Protein AF-A0A9P6GY59-F1 (afdb_monomer_lite)

Foldseek 3Di:
DDQDCVVVVLQVDCDDPDPVSNVVSVVVVVDPDDDDHDHPVVCVVVVVVVVVVVVVVVVVDDPVVVVVVVVVVVVVVVVVVVVVVVCVVVPVVVVVVPVPD

Radius of gyration: 19.51 Å; chains: 1; bounding box: 38×52×37 Å

pLDDT: mean 77.46, std 13.22, range [39.06, 91.56]

Secondary structure (DSSP, 8-state):
-BS-HHHHHHHH-S--S-HHHHHHHHHHHTS-----B--GGG-HHHHHHHHHHHHHHHHTS-HHHHHHHHHHHHHHHHHHHHHHHHHHHTTTTTGGGTTT-

Sequence (101 aa):
MTVHKALEEMRRNPFFNNNRINRWIEKIQEFDFTVEYVKVEMMCDVDALSRQFETEVIESITEEERMSKRERIYKQMEGKVKKYIRIRNSGSFRRAKEERY

Organism: NCBI:txid83296

Structure (mmCIF, N/CA/C/O backbone):
data_AF-A0A9P6GY59-F1
#
_entry.id   AF-A0A9P6GY59-F1
#
loop_
_atom_site.group_PDB
_atom_site.id
_atom_site.type_symbol
_atom_site.label_atom_id
_atom_site.label_alt_id
_atom_site.label_comp_id
_atom_site.label_asym_id
_atom_site.label_entity_id
_atom_site.label_seq_id
_atom_site.pdbx_PDB_ins_code
_atom_site.Cartn_x
_atom_site.Cartn_y
_atom_site.Cartn_z
_atom_site.occupancy
_atom_site.B_iso_or_equiv
_atom_site.auth_seq_id
_atom_site.auth_comp_id
_atom_site.auth_asym_id
_atom_site.auth_atom_id
_atom_site.pdbx_PDB_model_num
ATOM 1 N N . MET A 1 1 ? -6.952 -4.231 -12.651 1.00 82.31 1 MET A N 1
ATOM 2 C CA . MET A 1 1 ? -5.788 -5.129 -12.463 1.00 82.31 1 MET A CA 1
ATOM 3 C C . MET A 1 1 ? -4.869 -4.578 -11.376 1.00 82.31 1 MET A C 1
ATOM 5 O O . MET A 1 1 ? -4.723 -3.365 -11.299 1.00 82.31 1 MET A O 1
ATOM 9 N N . THR A 1 2 ? -4.287 -5.420 -10.517 1.00 85.94 2 THR A N 1
ATOM 10 C CA . THR A 1 2 ? -3.378 -5.016 -9.424 1.00 85.94 2 THR A CA 1
ATOM 11 C C . THR A 1 2 ? -2.402 -6.133 -9.042 1.00 85.94 2 THR A C 1
ATOM 13 O O . THR A 1 2 ? -2.763 -7.307 -9.065 1.00 85.94 2 THR A O 1
ATOM 16 N N . VAL A 1 3 ? -1.185 -5.779 -8.613 1.00 86.81 3 VAL A N 1
ATOM 17 C CA . VAL A 1 3 ? -0.231 -6.724 -7.992 1.00 86.81 3 VAL A CA 1
ATOM 18 C C . VAL A 1 3 ? -0.508 -6.976 -6.507 1.00 86.81 3 VAL A C 1
ATOM 20 O O . VAL A 1 3 ? 0.147 -7.807 -5.875 1.00 86.81 3 VAL A O 1
ATOM 23 N N . HIS A 1 4 ? -1.451 -6.252 -5.903 1.00 84.69 4 HIS A N 1
ATOM 24 C CA . HIS A 1 4 ? -1.676 -6.294 -4.463 1.00 84.69 4 HIS A CA 1
ATOM 25 C C . HIS A 1 4 ? -2.903 -7.131 -4.109 1.00 84.69 4 HIS A C 1
ATOM 27 O O . HIS A 1 4 ? -4.029 -6.646 -4.149 1.00 84.69 4 HIS A O 1
ATOM 33 N N . LYS A 1 5 ? -2.675 -8.362 -3.634 1.00 85.25 5 LYS A N 1
ATOM 34 C CA . LYS A 1 5 ? -3.742 -9.232 -3.094 1.00 85.25 5 LYS A CA 1
ATOM 35 C C . LYS A 1 5 ? -4.512 -8.606 -1.927 1.00 85.25 5 LYS A C 1
ATOM 37 O O . LYS A 1 5 ? -5.661 -8.949 -1.693 1.00 85.25 5 LYS A O 1
ATOM 42 N N . ALA A 1 6 ? -3.901 -7.658 -1.214 1.00 84.44 6 ALA A N 1
ATOM 43 C CA . ALA A 1 6 ? -4.559 -6.943 -0.124 1.00 84.44 6 ALA A CA 1
ATOM 44 C C . ALA A 1 6 ? -5.821 -6.188 -0.581 1.00 84.44 6 ALA A C 1
ATOM 46 O O . ALA A 1 6 ? -6.764 -6.093 0.192 1.00 84.44 6 ALA A O 1
ATOM 47 N N . LEU A 1 7 ? -5.871 -5.700 -1.828 1.00 85.44 7 LEU A N 1
ATOM 48 C CA . LEU A 1 7 ? -7.064 -5.040 -2.376 1.00 85.44 7 LEU A CA 1
ATOM 49 C C . LEU A 1 7 ? -8.244 -6.004 -2.532 1.00 85.44 7 LEU A C 1
ATOM 51 O O . LEU A 1 7 ? -9.387 -5.618 -2.310 1.00 85.44 7 LEU A O 1
ATOM 55 N N . GLU A 1 8 ? -7.962 -7.255 -2.889 1.00 84.94 8 GLU A N 1
ATOM 56 C CA . GLU A 1 8 ? -8.977 -8.305 -2.981 1.00 84.94 8 GLU A CA 1
ATOM 57 C C . GLU A 1 8 ? -9.572 -8.596 -1.596 1.00 84.94 8 GLU A C 1
ATOM 59 O O . GLU A 1 8 ? -10.789 -8.658 -1.432 1.00 84.94 8 GLU A O 1
ATOM 64 N N . GLU A 1 9 ? -8.713 -8.674 -0.577 1.00 84.81 9 GLU A N 1
ATOM 65 C CA . GLU A 1 9 ? -9.123 -8.905 0.809 1.00 84.81 9 GLU A CA 1
ATOM 66 C C . GLU A 1 9 ? -9.910 -7.722 1.392 1.00 84.81 9 GLU A C 1
ATOM 68 O O . GLU A 1 9 ? -10.939 -7.910 2.037 1.00 84.81 9 GLU A O 1
ATOM 73 N N . MET A 1 10 ? -9.474 -6.492 1.106 1.00 85.50 10 MET A N 1
ATOM 74 C CA . MET A 1 10 ? -10.169 -5.263 1.505 1.00 85.50 10 MET A CA 1
ATOM 75 C C . MET A 1 10 ? -11.554 -5.131 0.867 1.00 85.50 10 MET A C 1
ATOM 77 O O . MET A 1 10 ? -12.431 -4.506 1.452 1.00 85.50 10 MET A O 1
ATOM 81 N N . ARG A 1 11 ? -11.776 -5.719 -0.316 1.00 83.19 11 ARG A N 1
ATOM 82 C CA . ARG A 1 11 ? -13.105 -5.739 -0.939 1.00 83.19 11 ARG A CA 1
ATOM 83 C C . ARG A 1 11 ? -14.022 -6.793 -0.318 1.00 83.19 11 ARG A C 1
ATOM 85 O O . ARG A 1 11 ? -15.225 -6.569 -0.248 1.00 83.19 11 ARG A O 1
ATOM 92 N N . ARG A 1 12 ? -13.476 -7.926 0.138 1.00 84.12 12 ARG A N 1
ATOM 93 C CA . ARG A 1 12 ? -14.254 -8.985 0.807 1.00 84.12 12 ARG A CA 1
ATOM 94 C C . ARG A 1 12 ? -14.631 -8.631 2.239 1.00 84.12 12 ARG A C 1
ATOM 96 O O . ARG A 1 12 ? -15.718 -8.990 2.678 1.00 84.12 12 ARG A O 1
ATOM 103 N N . ASN A 1 13 ? -13.734 -7.972 2.968 1.00 84.81 13 ASN A N 1
ATOM 104 C CA . ASN A 1 13 ? -13.931 -7.684 4.379 1.00 84.81 13 ASN A CA 1
ATOM 105 C C . ASN A 1 13 ? -14.226 -6.190 4.603 1.00 84.81 13 ASN A C 1
ATOM 107 O O . ASN A 1 13 ? -13.346 -5.363 4.364 1.00 84.81 13 ASN A O 1
ATOM 111 N N . PRO A 1 14 ? -15.425 -5.827 5.093 1.00 76.38 14 PRO A N 1
ATOM 112 C CA . PRO A 1 14 ? -15.819 -4.432 5.257 1.00 76.38 14 PRO A CA 1
ATOM 113 C C . PRO A 1 14 ? -15.118 -3.717 6.422 1.00 76.38 14 PRO A C 1
ATOM 115 O O . PRO A 1 14 ? -15.222 -2.497 6.517 1.00 76.38 14 PRO A O 1
ATOM 118 N N . PHE A 1 15 ? -14.418 -4.428 7.317 1.00 84.56 15 PHE A N 1
ATOM 119 C CA . PHE A 1 15 ? -13.817 -3.799 8.493 1.00 84.56 15 PHE A CA 1
ATOM 120 C C . PHE A 1 15 ? -12.527 -4.477 8.967 1.00 84.56 15 PHE A C 1
ATOM 122 O O . PHE A 1 15 ? -12.455 -5.688 9.167 1.00 84.56 15 PHE A O 1
ATOM 129 N N . PHE A 1 16 ? -11.512 -3.659 9.239 1.00 86.06 16 PHE A N 1
ATOM 130 C CA . PHE A 1 16 ? -10.256 -4.045 9.875 1.00 86.06 16 PHE A CA 1
ATOM 131 C C . PHE A 1 16 ? -10.071 -3.254 11.173 1.00 86.06 16 PHE A C 1
ATOM 133 O O . PHE A 1 16 ? -10.547 -2.131 11.317 1.00 86.06 16 PHE A O 1
ATOM 140 N N . ASN A 1 17 ? -9.293 -3.781 12.121 1.00 89.81 17 ASN A N 1
ATOM 141 C CA . ASN A 1 17 ? -8.929 -3.052 13.344 1.00 89.81 17 ASN A CA 1
ATOM 142 C C . ASN A 1 17 ? -7.840 -1.982 13.083 1.00 89.81 17 ASN A C 1
ATOM 144 O O . ASN A 1 17 ? -6.804 -1.936 13.746 1.00 89.81 17 ASN A O 1
ATOM 148 N N . ASN A 1 18 ? -8.010 -1.185 12.027 1.00 89.00 18 ASN A N 1
ATOM 149 C CA . ASN A 1 18 ? -7.094 -0.128 11.620 1.00 89.00 18 ASN A CA 1
ATOM 150 C C . ASN A 1 18 ? -7.854 0.963 10.854 1.00 89.00 18 ASN A C 1
ATOM 152 O O . ASN A 1 18 ? -8.230 0.783 9.696 1.00 89.00 18 ASN A O 1
ATOM 156 N N . ASN A 1 19 ? -7.987 2.137 11.475 1.00 90.50 19 ASN A N 1
ATOM 157 C CA . ASN A 1 19 ? -8.729 3.273 10.918 1.00 90.50 19 ASN A CA 1
ATOM 158 C C . ASN A 1 19 ? -8.210 3.736 9.548 1.00 90.50 19 ASN A C 1
ATOM 160 O O . ASN A 1 19 ? -8.982 4.226 8.727 1.00 90.50 19 ASN A O 1
ATOM 164 N N . ARG A 1 20 ? -6.907 3.585 9.274 1.00 89.69 20 ARG A N 1
ATOM 165 C CA . ARG A 1 20 ? -6.336 3.944 7.969 1.00 89.69 20 ARG A CA 1
ATOM 166 C C . ARG A 1 20 ? -6.817 2.994 6.877 1.00 89.69 20 ARG A C 1
ATOM 168 O O . ARG A 1 20 ? -7.065 3.453 5.771 1.00 89.69 20 ARG A O 1
ATOM 175 N N . ILE A 1 21 ? -6.929 1.701 7.180 1.00 89.31 21 ILE A N 1
ATOM 176 C CA . ILE A 1 21 ? -7.399 0.685 6.230 1.00 89.31 21 ILE A CA 1
ATOM 177 C C . ILE A 1 21 ? -8.899 0.867 5.983 1.00 89.31 21 ILE A C 1
ATOM 179 O O . ILE A 1 21 ? -9.308 0.923 4.828 1.00 89.31 21 ILE A O 1
ATOM 183 N N . ASN A 1 22 ? -9.689 1.069 7.041 1.00 90.31 22 ASN A N 1
ATOM 184 C CA . ASN A 1 22 ? -11.141 1.264 6.934 1.00 90.31 22 ASN A CA 1
ATOM 185 C C . ASN A 1 22 ? -11.508 2.462 6.053 1.00 90.31 22 ASN A C 1
ATOM 187 O O . ASN A 1 22 ? -12.356 2.335 5.178 1.00 90.31 22 ASN A O 1
ATOM 191 N N . ARG A 1 23 ? -10.782 3.582 6.181 1.00 91.56 23 ARG A N 1
ATOM 192 C CA . ARG A 1 23 ? -10.976 4.757 5.315 1.00 91.56 23 ARG A CA 1
ATOM 193 C C . ARG A 1 23 ? -10.802 4.439 3.826 1.00 91.56 23 ARG A C 1
ATOM 195 O O . ARG A 1 23 ? -11.463 5.035 2.983 1.00 91.56 23 ARG A O 1
ATOM 202 N N . TRP A 1 24 ? -9.875 3.545 3.483 1.00 90.50 24 TRP A N 1
ATOM 203 C CA . TRP A 1 24 ? -9.687 3.132 2.093 1.00 90.50 24 TRP A CA 1
ATOM 204 C C . TRP A 1 24 ? -10.771 2.163 1.631 1.00 90.50 24 TRP A C 1
ATOM 206 O O . TRP A 1 24 ? -11.157 2.239 0.474 1.00 90.50 24 TRP A O 1
ATOM 216 N N . ILE A 1 25 ? -11.277 1.295 2.509 1.00 89.44 25 ILE A N 1
ATOM 217 C CA . ILE A 1 25 ? -12.383 0.379 2.191 1.00 89.44 25 ILE A CA 1
ATOM 218 C C . ILE A 1 25 ? -13.645 1.161 1.849 1.00 89.44 25 ILE A C 1
ATOM 220 O O . ILE A 1 25 ? -14.222 0.910 0.797 1.00 89.44 25 ILE A O 1
ATOM 224 N N . GLU A 1 26 ? -14.011 2.142 2.678 1.00 89.50 26 GLU A N 1
ATOM 225 C CA . GLU A 1 26 ? -15.152 3.031 2.425 1.00 89.50 26 GLU A CA 1
ATOM 226 C C . GLU A 1 26 ? -15.044 3.670 1.035 1.00 89.50 26 GLU A C 1
ATOM 228 O O . GLU A 1 26 ? -15.935 3.510 0.208 1.00 89.50 26 GLU A O 1
ATOM 233 N N . LYS A 1 27 ? -13.890 4.275 0.724 1.00 89.56 27 LYS A N 1
ATOM 234 C CA . LYS A 1 27 ? -13.649 4.875 -0.596 1.00 89.56 27 LYS A CA 1
ATOM 235 C C . LYS A 1 27 ? -13.683 3.873 -1.743 1.00 89.56 27 LYS A C 1
ATOM 237 O O . LYS A 1 27 ? -14.169 4.188 -2.816 1.00 89.56 27 LYS A O 1
ATOM 242 N N . ILE A 1 28 ? -13.117 2.684 -1.560 1.00 87.62 28 ILE A N 1
ATOM 243 C CA . ILE A 1 28 ? -13.071 1.648 -2.601 1.00 87.62 28 ILE A CA 1
ATOM 244 C C . ILE A 1 28 ? -14.479 1.130 -2.920 1.00 87.62 28 ILE A C 1
ATOM 246 O O . ILE A 1 28 ? -14.748 0.786 -4.069 1.00 87.62 28 ILE A O 1
ATOM 250 N N . GLN A 1 29 ? -15.368 1.079 -1.925 1.00 85.38 29 GLN A N 1
ATOM 251 C CA . GLN A 1 29 ? -16.755 0.644 -2.093 1.00 85.38 29 GLN A CA 1
ATOM 252 C C . GLN A 1 29 ? -17.619 1.657 -2.857 1.00 85.38 29 GLN A C 1
ATOM 254 O O . GLN A 1 29 ? -18.618 1.252 -3.443 1.00 85.38 29 GLN A O 1
ATOM 259 N N . GLU A 1 30 ? -17.229 2.936 -2.912 1.00 90.19 30 GLU A N 1
ATOM 260 C CA . GLU A 1 30 ? -17.918 3.961 -3.718 1.00 90.19 30 GLU A CA 1
ATOM 261 C C . GLU A 1 30 ? -17.848 3.676 -5.228 1.00 90.19 30 GLU A C 1
ATOM 263 O O . GLU A 1 30 ? -18.670 4.180 -5.993 1.00 90.19 30 GLU A O 1
ATOM 268 N N . PHE A 1 31 ? -16.878 2.869 -5.670 1.00 89.44 31 PHE A N 1
ATOM 269 C CA . PHE A 1 31 ? -16.655 2.573 -7.079 1.00 89.44 31 PHE A CA 1
ATOM 270 C C . PHE A 1 31 ? -17.075 1.144 -7.435 1.00 89.44 31 PHE A C 1
ATOM 272 O O . PHE A 1 31 ? -16.671 0.157 -6.802 1.00 89.44 31 PHE A O 1
ATOM 279 N N . ASP A 1 32 ? -17.814 1.020 -8.537 1.00 88.31 32 ASP A N 1
ATOM 280 C CA . ASP A 1 32 ? -18.151 -0.273 -9.121 1.00 88.31 32 ASP A CA 1
ATOM 281 C C . ASP A 1 32 ? -17.042 -0.742 -10.072 1.00 88.31 32 ASP A C 1
ATOM 283 O O . ASP A 1 32 ? -16.992 -0.384 -11.248 1.00 88.31 32 ASP A O 1
ATOM 287 N N . PHE A 1 33 ? -16.089 -1.504 -9.535 1.00 87.94 33 PHE A N 1
ATOM 288 C CA . PHE A 1 33 ? -15.011 -2.107 -10.310 1.00 87.94 33 PHE A CA 1
ATOM 289 C C . PHE A 1 33 ? -14.671 -3.507 -9.810 1.00 87.94 33 PHE A C 1
ATOM 291 O O . PHE A 1 33 ? -14.836 -3.844 -8.636 1.00 87.94 33 PHE A O 1
ATOM 298 N N . THR A 1 34 ? -14.116 -4.325 -10.696 1.00 87.50 34 THR A N 1
ATOM 299 C CA . THR A 1 34 ? -13.615 -5.657 -10.361 1.00 87.50 34 THR A CA 1
ATOM 300 C C . THR A 1 34 ? -12.117 -5.618 -10.072 1.00 87.50 34 THR A C 1
ATOM 302 O O . THR A 1 34 ? -11.320 -5.083 -10.849 1.00 87.50 34 THR A O 1
ATOM 305 N N . VAL A 1 35 ? -11.711 -6.212 -8.948 1.00 86.25 35 VAL A N 1
ATOM 306 C CA . VAL A 1 35 ? -10.294 -6.385 -8.607 1.00 86.25 35 VAL A CA 1
ATOM 307 C C . VAL A 1 35 ? -9.788 -7.655 -9.279 1.00 86.25 35 VAL A C 1
ATOM 309 O O . VAL A 1 35 ? -10.241 -8.749 -8.965 1.00 86.25 35 VAL A O 1
ATOM 312 N N . GLU A 1 36 ? -8.819 -7.506 -10.176 1.00 88.62 36 GLU A N 1
ATOM 313 C CA . GLU A 1 36 ? -8.130 -8.624 -10.819 1.00 88.62 36 GLU A CA 1
ATOM 314 C C . GLU A 1 36 ? -6.667 -8.638 -10.379 1.00 88.62 36 GLU A C 1
ATOM 316 O O . GLU A 1 36 ? -5.950 -7.651 -10.580 1.00 88.62 36 GLU A O 1
ATOM 321 N N . TYR A 1 37 ? -6.232 -9.737 -9.762 1.00 87.69 37 TYR A N 1
ATOM 322 C CA . TYR A 1 37 ? -4.838 -9.922 -9.374 1.00 87.69 37 TYR A CA 1
ATOM 323 C C . TYR A 1 37 ? -3.988 -10.322 -10.580 1.00 87.69 37 TYR A C 1
ATOM 325 O O . TYR A 1 37 ? -4.303 -11.279 -11.283 1.00 87.69 37 TYR A O 1
ATOM 333 N N . VAL A 1 38 ? -2.862 -9.637 -10.763 1.00 88.19 38 VAL A N 1
ATOM 334 C CA . VAL A 1 38 ? -1.911 -9.895 -11.845 1.00 88.19 38 VAL A CA 1
ATOM 335 C C . VAL A 1 38 ? -0.524 -10.108 -11.252 1.00 88.19 38 VAL A C 1
ATOM 337 O O . VAL A 1 38 ? -0.148 -9.484 -10.256 1.00 88.19 38 VAL A O 1
ATOM 340 N N . LYS A 1 39 ? 0.254 -11.017 -11.847 1.00 84.25 39 LYS A N 1
ATOM 341 C CA . LYS A 1 39 ? 1.651 -11.219 -11.451 1.00 84.25 39 LYS A CA 1
ATOM 342 C C . LYS A 1 39 ? 2.462 -9.949 -11.703 1.00 84.25 39 LYS A C 1
ATOM 344 O O . LYS A 1 39 ? 2.278 -9.278 -12.713 1.00 84.25 39 LYS A O 1
ATOM 349 N N . VAL A 1 40 ? 3.412 -9.683 -10.809 1.00 82.25 40 VAL A N 1
ATOM 350 C CA . VAL A 1 40 ? 4.279 -8.492 -10.855 1.00 82.25 40 VAL A CA 1
ATOM 351 C C . VAL A 1 40 ? 5.002 -8.350 -12.195 1.00 82.25 40 VAL A C 1
ATOM 353 O O . VAL A 1 40 ? 5.083 -7.252 -12.728 1.00 82.25 40 VAL A O 1
ATOM 356 N N . GLU A 1 41 ? 5.445 -9.467 -12.771 1.00 83.38 41 GLU A N 1
ATOM 357 C CA . GLU A 1 41 ? 6.159 -9.536 -14.055 1.00 83.38 41 GLU A CA 1
ATOM 358 C C . GLU A 1 41 ? 5.370 -8.952 -15.237 1.00 83.38 41 GLU A C 1
ATOM 360 O O . GLU A 1 41 ? 5.969 -8.525 -16.216 1.00 83.38 41 GLU A O 1
ATOM 365 N N . MET A 1 42 ? 4.036 -8.911 -15.156 1.00 80.06 42 MET A N 1
ATOM 366 C CA . MET A 1 42 ? 3.191 -8.346 -16.215 1.00 80.06 42 MET A CA 1
ATOM 367 C C . MET A 1 42 ? 2.845 -6.868 -15.994 1.00 80.06 42 MET A C 1
ATOM 369 O O . MET A 1 42 ? 2.144 -6.279 -16.808 1.00 80.06 42 MET A O 1
ATOM 373 N N . MET A 1 43 ? 3.303 -6.262 -14.895 1.00 84.19 43 MET A N 1
ATOM 374 C CA . MET A 1 43 ? 3.024 -4.866 -14.535 1.00 84.19 43 MET A CA 1
ATOM 375 C C . MET A 1 43 ? 4.274 -3.974 -14.611 1.00 84.19 43 MET A C 1
ATOM 377 O O . MET A 1 43 ? 4.331 -2.933 -13.958 1.00 84.19 43 MET A O 1
ATOM 381 N N . CYS A 1 44 ? 5.261 -4.354 -15.433 1.00 83.62 44 CYS A N 1
ATOM 382 C CA . CYS A 1 44 ? 6.511 -3.608 -15.621 1.00 83.62 44 CYS A CA 1
ATOM 383 C C . CYS A 1 44 ? 6.285 -2.139 -16.005 1.00 83.62 44 CYS A C 1
ATOM 385 O O . CYS A 1 44 ? 6.947 -1.271 -15.447 1.00 83.62 44 CYS A O 1
ATOM 387 N N . ASP A 1 45 ? 5.324 -1.847 -16.885 1.00 85.56 45 ASP A N 1
ATOM 388 C CA . ASP A 1 45 ? 5.040 -0.469 -17.310 1.00 85.56 45 ASP A CA 1
ATOM 389 C C . ASP A 1 45 ? 4.522 0.390 -16.147 1.00 85.56 45 ASP A C 1
ATOM 391 O O . ASP A 1 45 ? 4.940 1.531 -15.958 1.00 85.56 45 ASP A O 1
ATOM 395 N N . VAL A 1 46 ? 3.649 -0.183 -15.313 1.00 84.62 46 VAL A N 1
ATOM 396 C CA . VAL A 1 46 ? 3.091 0.485 -14.128 1.00 84.62 46 VAL A CA 1
ATOM 397 C C . VAL A 1 46 ? 4.172 0.705 -13.066 1.00 84.62 46 VAL A C 1
ATOM 399 O O . VAL A 1 46 ? 4.217 1.769 -12.449 1.00 84.62 46 VAL A O 1
ATOM 402 N N . ASP A 1 47 ? 5.068 -0.268 -12.870 1.00 83.19 47 ASP A N 1
ATOM 403 C CA . ASP A 1 47 ? 6.223 -0.135 -11.972 1.00 83.19 47 ASP A CA 1
ATOM 404 C C . ASP A 1 47 ? 7.202 0.943 -12.471 1.00 83.19 47 ASP A C 1
ATOM 406 O O . ASP A 1 47 ? 7.634 1.787 -11.685 1.00 83.19 47 ASP A O 1
ATOM 410 N N . ALA A 1 48 ? 7.492 0.977 -13.776 1.00 83.38 48 ALA A N 1
ATOM 411 C CA . ALA A 1 48 ? 8.355 1.986 -14.386 1.00 83.38 48 ALA A CA 1
ATOM 412 C C . ALA A 1 48 ? 7.786 3.402 -14.201 1.00 83.38 48 ALA A C 1
ATOM 414 O O . ALA A 1 48 ? 8.495 4.284 -13.715 1.00 83.38 48 ALA A O 1
ATOM 415 N N . LEU A 1 49 ? 6.498 3.605 -14.494 1.00 84.69 49 LEU A N 1
ATOM 416 C CA . LEU A 1 49 ? 5.817 4.888 -14.287 1.00 84.69 49 LEU A CA 1
ATOM 417 C C . LEU A 1 49 ? 5.797 5.299 -12.810 1.00 84.69 49 LEU A C 1
ATOM 419 O O . LEU A 1 49 ? 6.085 6.449 -12.479 1.00 84.69 49 LEU A O 1
ATOM 423 N N . SER A 1 50 ? 5.517 4.362 -11.898 1.00 82.88 50 SER A N 1
ATOM 424 C CA . SER A 1 50 ? 5.521 4.649 -10.459 1.00 82.88 50 SER A CA 1
ATOM 425 C C . SER A 1 50 ? 6.892 5.127 -9.969 1.00 82.88 50 SER A C 1
ATOM 427 O O . SER A 1 50 ? 6.965 5.976 -9.079 1.00 82.88 50 SER A O 1
ATOM 429 N N . ARG A 1 51 ? 7.980 4.589 -10.531 1.00 80.62 51 ARG A N 1
ATOM 430 C CA . ARG A 1 51 ? 9.356 4.969 -10.177 1.00 80.62 51 ARG A CA 1
ATOM 431 C C . ARG A 1 51 ? 9.802 6.274 -10.818 1.00 80.62 51 ARG A C 1
ATOM 433 O O . ARG A 1 51 ? 10.612 6.979 -10.219 1.00 80.62 51 ARG A O 1
ATOM 440 N N . GLN A 1 52 ? 9.290 6.610 -12.001 1.00 76.94 52 GLN A N 1
ATOM 441 C CA . GLN A 1 52 ? 9.567 7.900 -12.639 1.00 76.94 52 GLN A CA 1
ATOM 442 C C . GLN A 1 52 ? 9.075 9.050 -11.756 1.00 76.94 52 GLN A C 1
ATOM 444 O O . GLN A 1 52 ? 9.865 9.925 -11.414 1.00 76.94 52 GLN A O 1
ATOM 449 N N . PHE A 1 53 ? 7.840 8.963 -11.253 1.00 62.38 53 PHE A N 1
ATOM 450 C CA . PHE A 1 53 ? 7.315 9.946 -10.302 1.00 62.38 53 PHE A CA 1
ATOM 451 C C . PHE A 1 53 ? 8.094 9.986 -8.982 1.00 62.38 53 PHE A C 1
ATOM 453 O O . PHE A 1 53 ? 8.310 11.064 -8.435 1.00 62.38 53 PHE A O 1
ATOM 460 N N . GLU A 1 54 ? 8.563 8.847 -8.457 1.00 62.94 54 GLU A N 1
ATOM 461 C CA . GLU A 1 54 ? 9.462 8.883 -7.295 1.00 62.94 54 GLU A CA 1
ATOM 462 C C . GLU A 1 54 ? 10.779 9.595 -7.609 1.00 62.94 54 GLU A C 1
ATOM 464 O O . GLU A 1 54 ? 11.294 10.296 -6.743 1.00 62.94 54 GLU A O 1
ATOM 469 N N . THR A 1 55 ? 11.326 9.427 -8.812 1.00 58.91 55 THR A N 1
ATOM 470 C CA . THR A 1 55 ? 12.621 9.999 -9.201 1.00 58.91 55 THR A CA 1
ATOM 471 C C . THR A 1 55 ? 12.524 11.508 -9.394 1.00 58.91 55 THR A C 1
ATOM 473 O O . THR A 1 55 ? 13.329 12.225 -8.809 1.00 58.91 55 THR A O 1
ATOM 476 N N . GLU A 1 56 ? 11.499 11.996 -10.097 1.00 58.94 56 GLU A N 1
ATOM 477 C CA . GLU A 1 56 ? 11.241 13.436 -10.262 1.00 58.94 56 GLU A CA 1
ATOM 478 C C . GLU A 1 56 ? 10.971 14.121 -8.919 1.00 58.94 56 GLU A C 1
ATOM 480 O O . GLU A 1 56 ? 11.523 15.184 -8.631 1.00 58.94 56 GLU A O 1
ATOM 485 N N . VAL A 1 57 ? 10.190 13.475 -8.042 1.00 58.78 57 VAL A N 1
ATOM 486 C CA . VAL A 1 57 ? 10.019 13.963 -6.673 1.00 58.78 57 VAL A CA 1
ATOM 487 C C . VAL A 1 57 ? 11.379 13.999 -5.985 1.00 58.78 57 VAL A C 1
ATOM 489 O O . VAL A 1 57 ? 11.725 15.055 -5.481 1.00 58.78 57 VAL A O 1
ATOM 492 N N . ILE A 1 58 ? 12.183 12.925 -6.028 1.00 58.00 58 ILE A N 1
ATOM 493 C CA . ILE A 1 58 ? 13.521 12.842 -5.407 1.00 58.00 58 ILE A CA 1
ATOM 494 C C . ILE A 1 58 ? 14.513 13.890 -5.926 1.00 58.00 58 ILE A C 1
ATOM 496 O O . ILE A 1 58 ? 15.347 14.344 -5.144 1.00 58.00 58 ILE A O 1
ATOM 500 N N . GLU A 1 59 ? 14.448 14.277 -7.195 1.00 58.66 59 GLU A N 1
ATOM 501 C CA . GLU A 1 59 ? 15.297 15.330 -7.766 1.00 58.66 59 GLU A CA 1
ATOM 502 C C . GLU A 1 59 ? 14.957 16.723 -7.220 1.00 58.66 59 GLU A C 1
ATOM 504 O O . GLU A 1 59 ? 15.842 17.570 -7.126 1.00 58.66 59 GLU A O 1
ATOM 509 N N . SER A 1 60 ? 13.717 16.935 -6.771 1.00 60.91 60 SER A N 1
ATOM 510 C CA . SER A 1 60 ? 13.290 18.163 -6.086 1.00 60.91 60 SER A CA 1
ATOM 511 C C . SER A 1 60 ? 13.535 18.167 -4.567 1.00 60.91 60 SER A C 1
ATOM 513 O O . SER A 1 6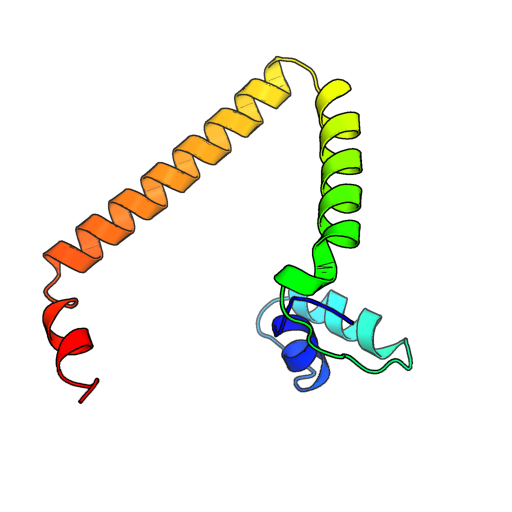0 ? 13.319 19.186 -3.913 1.00 60.91 60 SER A O 1
ATOM 515 N N . ILE A 1 61 ? 13.990 17.045 -3.996 1.00 68.12 61 ILE A N 1
ATOM 516 C CA . ILE A 1 61 ? 14.236 16.892 -2.556 1.00 68.12 61 ILE A CA 1
ATOM 517 C C . ILE A 1 61 ? 15.602 17.487 -2.189 1.00 68.12 61 ILE A C 1
ATOM 519 O O . ILE A 1 61 ? 16.615 17.190 -2.826 1.00 68.12 61 ILE A O 1
ATOM 523 N N . THR A 1 62 ? 15.654 18.264 -1.108 1.00 75.50 62 THR A N 1
ATOM 524 C CA . THR A 1 62 ? 16.910 18.817 -0.573 1.00 75.50 62 THR A CA 1
ATOM 525 C C . THR A 1 62 ? 17.861 17.716 -0.077 1.00 75.50 62 THR A C 1
ATOM 527 O O . THR A 1 62 ? 17.439 16.624 0.312 1.00 75.50 62 THR A O 1
ATOM 530 N N . GLU A 1 63 ? 19.173 17.975 -0.047 1.00 75.44 63 GLU A N 1
ATOM 531 C CA . GLU A 1 63 ? 20.165 16.971 0.382 1.00 75.44 63 GLU A CA 1
ATOM 532 C C . GLU A 1 63 ? 19.908 16.467 1.821 1.00 75.44 63 GLU A C 1
ATOM 534 O O . GLU A 1 63 ? 20.095 15.286 2.119 1.00 75.44 63 GLU A O 1
ATOM 539 N N . GLU A 1 64 ? 19.372 17.322 2.696 1.00 77.69 64 GLU A N 1
ATOM 540 C CA . GLU A 1 64 ? 18.964 16.970 4.064 1.00 77.69 64 GLU A CA 1
ATOM 541 C C . GLU A 1 64 ? 17.825 15.943 4.093 1.00 77.69 64 GLU A C 1
ATOM 543 O O . GLU A 1 64 ? 17.879 14.942 4.815 1.00 77.69 64 GLU A O 1
ATOM 548 N N . GLU A 1 65 ? 16.802 16.133 3.267 1.00 77.88 65 GLU A N 1
ATOM 549 C CA . GLU A 1 65 ? 15.681 15.206 3.153 1.00 77.88 65 GLU A CA 1
ATOM 550 C C . GLU A 1 65 ? 16.102 13.879 2.489 1.00 77.88 65 GLU A C 1
ATOM 552 O O . GLU A 1 65 ? 15.623 12.807 2.884 1.00 77.88 65 GLU A O 1
ATOM 557 N N . ARG A 1 66 ? 17.056 13.905 1.541 1.00 75.56 66 ARG A N 1
ATOM 558 C CA . ARG A 1 66 ? 17.662 12.684 0.968 1.00 75.56 66 ARG A CA 1
ATOM 559 C C . ARG A 1 66 ? 18.418 11.894 2.035 1.00 75.56 66 ARG A C 1
ATOM 561 O O . ARG A 1 66 ? 18.246 10.673 2.130 1.00 75.56 66 ARG A O 1
ATOM 568 N N . MET A 1 67 ? 19.210 12.574 2.863 1.00 76.62 67 MET A N 1
ATOM 569 C CA . MET A 1 67 ? 19.944 11.964 3.976 1.00 76.62 67 MET A CA 1
ATOM 570 C C . MET A 1 67 ? 18.999 11.402 5.044 1.00 76.62 67 MET A C 1
ATOM 572 O O . MET A 1 67 ? 19.170 10.259 5.472 1.00 76.62 67 MET A O 1
ATOM 576 N N . SER A 1 68 ? 17.927 12.122 5.376 1.00 82.94 68 SER A N 1
ATOM 577 C CA . SER A 1 68 ? 16.864 11.641 6.267 1.00 82.94 68 SER A CA 1
ATOM 578 C C . SER A 1 68 ? 16.167 10.386 5.716 1.00 82.94 68 SER A C 1
ATOM 580 O O . SER A 1 68 ? 15.979 9.396 6.434 1.00 82.94 68 SER A O 1
ATOM 582 N N . LYS A 1 69 ? 15.846 10.350 4.412 1.00 78.56 69 LYS A N 1
ATOM 583 C CA . LYS A 1 69 ? 15.268 9.163 3.754 1.00 78.56 69 LYS A CA 1
ATOM 584 C C . LYS A 1 69 ? 16.221 7.965 3.829 1.00 78.56 69 LYS A C 1
ATOM 586 O O . LYS A 1 69 ? 15.777 6.864 4.163 1.00 78.56 69 LYS A O 1
ATOM 591 N N . ARG A 1 70 ? 17.523 8.168 3.590 1.00 79.38 70 ARG A N 1
ATOM 592 C CA . ARG A 1 70 ? 18.554 7.122 3.734 1.00 79.38 70 ARG A CA 1
ATOM 593 C C . ARG A 1 70 ? 18.632 6.597 5.164 1.00 79.38 70 ARG A C 1
ATOM 595 O O . ARG A 1 70 ? 18.610 5.384 5.363 1.00 79.38 70 ARG A O 1
ATOM 602 N N . GLU A 1 71 ? 18.654 7.475 6.162 1.00 83.38 71 GLU A N 1
ATOM 603 C CA . GLU A 1 71 ? 18.737 7.070 7.568 1.00 83.38 71 GLU A CA 1
ATOM 604 C C . GLU A 1 71 ? 17.525 6.226 7.999 1.00 83.38 71 GLU A C 1
ATOM 606 O O . GLU A 1 71 ? 17.669 5.207 8.684 1.00 83.38 71 GLU A O 1
ATOM 611 N N . ARG A 1 72 ? 16.321 6.585 7.530 1.00 84.06 72 ARG A N 1
ATOM 612 C CA . ARG A 1 72 ? 15.105 5.785 7.750 1.00 84.06 72 ARG A CA 1
ATOM 613 C C . ARG A 1 72 ? 15.232 4.381 7.161 1.00 84.06 72 ARG A C 1
ATOM 615 O O . ARG A 1 72 ? 14.854 3.415 7.827 1.00 84.06 72 ARG A O 1
ATOM 622 N N . ILE A 1 73 ? 15.781 4.260 5.952 1.00 83.00 73 ILE A N 1
ATOM 623 C CA . ILE A 1 73 ? 16.011 2.966 5.291 1.00 83.00 73 ILE A CA 1
ATOM 624 C C . ILE A 1 73 ? 17.007 2.120 6.097 1.00 83.00 73 ILE A C 1
ATOM 626 O O . ILE A 1 73 ? 16.727 0.949 6.364 1.00 83.00 73 ILE A O 1
ATOM 630 N N . TYR A 1 74 ? 18.119 2.705 6.554 1.00 80.88 74 TYR A N 1
ATOM 631 C CA . TYR A 1 74 ? 19.105 2.006 7.387 1.00 80.88 74 TYR A CA 1
ATOM 632 C C . TYR A 1 74 ? 18.501 1.491 8.697 1.00 80.88 74 TYR A C 1
ATOM 634 O O . TYR A 1 74 ? 18.625 0.303 9.003 1.00 80.88 74 TYR A O 1
ATOM 642 N N . LYS A 1 75 ? 17.757 2.330 9.430 1.00 85.62 75 LYS A N 1
ATOM 643 C CA . LYS A 1 75 ? 17.056 1.913 10.660 1.00 85.62 75 LYS A CA 1
ATOM 644 C C . LYS A 1 75 ? 16.081 0.762 10.403 1.00 85.62 75 LYS A C 1
ATOM 646 O O . LYS A 1 75 ? 15.981 -0.171 11.203 1.00 85.62 75 LYS A O 1
ATOM 651 N N . GLN A 1 76 ? 15.379 0.789 9.270 1.00 79.69 76 GLN A N 1
ATOM 652 C CA . GLN A 1 76 ? 14.446 -0.272 8.894 1.00 79.69 76 GLN A CA 1
ATOM 653 C C . GLN A 1 76 ? 15.171 -1.592 8.568 1.00 79.69 76 GLN A C 1
ATOM 655 O O . GLN A 1 76 ? 14.703 -2.663 8.965 1.00 79.69 76 GLN A O 1
ATOM 660 N N . MET A 1 77 ? 16.322 -1.525 7.891 1.00 78.19 77 MET A N 1
ATOM 661 C CA . MET A 1 77 ? 17.185 -2.678 7.602 1.00 78.19 77 MET A CA 1
ATOM 662 C C . MET A 1 77 ? 17.749 -3.292 8.885 1.00 78.19 77 MET A C 1
ATOM 664 O O . MET A 1 77 ? 17.639 -4.504 9.078 1.00 78.19 77 MET A O 1
ATOM 668 N N . GLU A 1 78 ? 18.254 -2.474 9.810 1.00 79.50 78 GLU A N 1
ATOM 669 C CA . GLU A 1 78 ? 18.716 -2.955 11.114 1.00 79.50 78 GLU A CA 1
ATOM 670 C C . GLU A 1 78 ? 17.617 -3.685 11.889 1.00 79.50 78 GLU A C 1
ATOM 672 O O . GLU A 1 78 ? 17.860 -4.751 12.458 1.00 79.50 78 GLU A O 1
ATOM 677 N N . GLY A 1 79 ? 16.396 -3.141 11.899 1.00 83.75 79 GLY A N 1
ATOM 678 C CA . GLY A 1 79 ? 15.250 -3.777 12.546 1.00 83.75 79 GLY A CA 1
ATOM 679 C C . GLY A 1 79 ? 14.941 -5.159 11.959 1.00 83.75 79 GLY A C 1
ATOM 680 O O . GLY A 1 79 ? 14.707 -6.113 12.707 1.00 83.75 79 GLY A O 1
ATOM 681 N N . LYS A 1 80 ? 14.999 -5.299 10.626 1.00 81.56 80 LYS A N 1
ATOM 682 C CA . LYS A 1 80 ? 14.817 -6.587 9.932 1.00 81.56 80 LYS A CA 1
ATOM 683 C C . LYS A 1 80 ? 15.926 -7.585 10.281 1.00 81.56 80 LYS A C 1
ATOM 685 O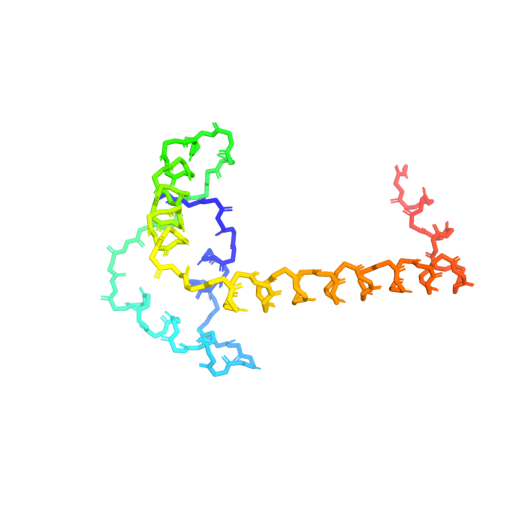 O . LYS A 1 80 ? 15.618 -8.736 10.587 1.00 81.56 80 LYS A O 1
ATOM 690 N N . VAL A 1 81 ? 17.187 -7.148 10.299 1.00 81.25 81 VAL A N 1
ATOM 691 C CA . VAL A 1 81 ? 18.344 -7.990 10.657 1.00 81.25 81 VAL A CA 1
ATOM 692 C C . VAL A 1 81 ? 18.256 -8.454 12.111 1.00 81.25 81 VAL A C 1
ATOM 694 O O . VAL A 1 81 ? 18.353 -9.649 12.385 1.00 81.25 81 VAL A O 1
ATOM 697 N N . LYS A 1 82 ? 17.976 -7.541 13.047 1.00 84.25 82 LYS A N 1
ATOM 698 C CA . LYS A 1 82 ? 17.779 -7.859 14.471 1.00 84.25 82 LYS A CA 1
ATOM 699 C C . LYS A 1 82 ? 16.634 -8.857 14.668 1.00 84.25 82 LYS A C 1
ATOM 701 O O . LYS A 1 82 ? 16.775 -9.813 15.430 1.00 84.25 82 LYS A O 1
ATOM 706 N N . LYS A 1 83 ? 15.521 -8.694 13.940 1.00 80.81 83 LYS A N 1
ATOM 707 C CA . LYS A 1 83 ? 14.402 -9.650 13.942 1.00 80.81 83 LYS A CA 1
ATOM 708 C C . LYS A 1 83 ? 14.830 -11.027 13.423 1.00 80.81 83 LYS A C 1
ATOM 710 O O . LYS A 1 83 ? 14.492 -12.027 14.049 1.00 80.81 83 LYS A O 1
ATOM 715 N N . TYR A 1 84 ? 15.589 -11.088 12.329 1.00 73.75 84 TYR A N 1
ATOM 716 C CA . TYR A 1 84 ? 16.092 -12.347 11.773 1.00 73.75 84 TYR A CA 1
ATOM 717 C C . TYR A 1 84 ? 17.021 -13.080 12.749 1.00 73.75 84 TYR A C 1
ATOM 719 O O . TYR A 1 84 ? 16.831 -14.268 13.004 1.00 73.75 84 TYR A O 1
ATOM 727 N N . ILE A 1 85 ? 17.971 -12.366 13.361 1.00 78.88 85 ILE A N 1
ATOM 728 C CA . ILE A 1 85 ? 18.877 -12.920 14.377 1.00 78.88 85 ILE A CA 1
ATOM 729 C C . ILE A 1 85 ? 18.080 -13.448 15.576 1.00 78.88 85 ILE A C 1
ATOM 731 O O . ILE A 1 85 ? 18.326 -14.561 16.035 1.00 78.88 85 ILE A O 1
ATOM 735 N N . ARG A 1 86 ? 17.072 -12.698 16.044 1.00 76.56 86 ARG A N 1
ATOM 736 C CA . ARG A 1 86 ? 16.193 -13.133 17.139 1.00 76.56 86 ARG A CA 1
ATOM 737 C C . ARG A 1 86 ? 15.448 -14.428 16.798 1.00 76.56 86 ARG A C 1
ATOM 739 O O . ARG A 1 86 ? 15.477 -15.345 17.608 1.00 76.56 86 ARG A O 1
ATOM 746 N N . ILE A 1 87 ? 14.837 -14.519 15.613 1.00 76.94 87 ILE A N 1
ATOM 747 C CA . ILE A 1 87 ? 14.111 -15.719 15.147 1.00 76.94 87 ILE A CA 1
ATOM 748 C C . ILE A 1 87 ? 15.054 -16.924 15.008 1.00 76.94 87 ILE A C 1
ATOM 750 O O . ILE A 1 87 ? 14.687 -18.054 15.334 1.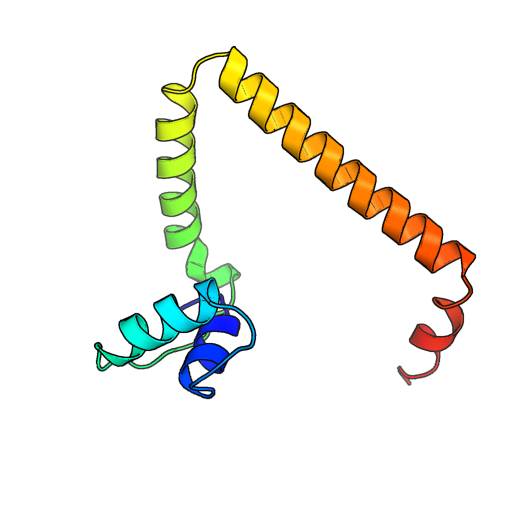00 76.94 87 ILE A O 1
ATOM 754 N N . ARG A 1 88 ? 16.280 -16.694 14.523 1.00 74.12 88 ARG A N 1
ATOM 755 C CA . ARG A 1 88 ? 17.305 -17.736 14.398 1.00 74.12 88 ARG A CA 1
ATOM 756 C C . ARG A 1 88 ? 17.734 -18.265 15.770 1.00 74.12 88 ARG A C 1
ATOM 758 O O . ARG A 1 88 ? 17.859 -19.476 15.932 1.00 74.12 88 ARG A O 1
ATOM 765 N N . ASN A 1 89 ? 17.917 -17.377 16.746 1.00 74.31 89 ASN A N 1
ATOM 766 C CA . ASN A 1 89 ? 18.367 -17.728 18.095 1.00 74.31 89 ASN A CA 1
ATOM 767 C C . ASN A 1 89 ? 17.255 -18.336 18.967 1.00 74.31 89 ASN A C 1
ATOM 769 O O . ASN A 1 89 ? 17.553 -19.138 19.843 1.00 74.31 89 ASN A O 1
ATOM 773 N N . SER A 1 90 ? 15.978 -18.024 18.716 1.00 69.19 90 SER A N 1
ATOM 774 C CA . SER A 1 90 ? 14.836 -18.578 19.463 1.00 69.19 90 SER A CA 1
ATOM 775 C C . SER A 1 90 ? 14.471 -2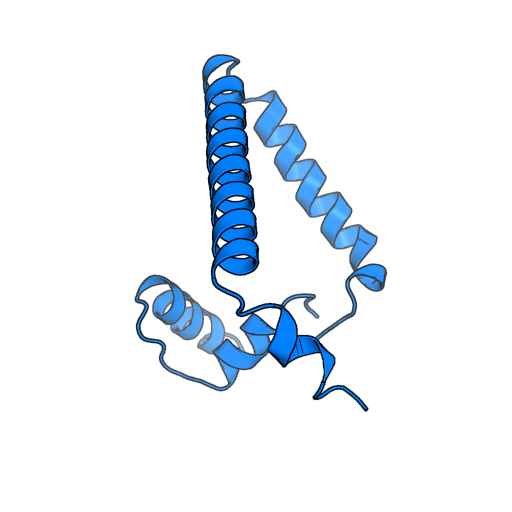0.025 19.092 1.00 69.19 90 SER A C 1
ATOM 777 O O . SER A 1 90 ? 13.425 -20.519 19.507 1.00 69.19 90 SER A O 1
ATOM 779 N N . GLY A 1 91 ? 15.278 -20.713 18.271 1.00 59.75 91 GLY A N 1
ATOM 780 C CA . GLY A 1 91 ? 15.067 -22.119 17.887 1.00 59.75 91 GLY A CA 1
ATOM 781 C C . GLY A 1 91 ? 13.842 -22.379 16.996 1.00 59.75 91 GLY A C 1
ATOM 782 O O . GLY A 1 91 ? 13.611 -23.508 16.566 1.00 59.75 91 GLY A O 1
ATOM 783 N N . SER A 1 92 ? 13.077 -21.339 16.655 1.00 56.19 92 SER A N 1
ATOM 784 C CA . SER A 1 92 ? 11.818 -21.409 15.898 1.00 56.19 92 SER A CA 1
ATOM 785 C C . SER A 1 92 ? 12.015 -21.813 14.430 1.00 56.19 92 SER A C 1
ATOM 787 O O . SER A 1 92 ? 11.065 -22.197 13.758 1.00 56.19 92 SER A O 1
ATOM 789 N N . PHE A 1 93 ? 13.253 -21.756 13.931 1.00 51.34 93 PHE A N 1
ATOM 790 C CA . PHE A 1 93 ? 13.597 -22.087 12.546 1.00 51.34 93 PHE A CA 1
ATOM 791 C C . PHE A 1 93 ? 13.627 -23.600 12.264 1.00 51.34 93 PHE A C 1
ATOM 793 O O . PHE A 1 93 ? 13.508 -23.997 11.108 1.00 51.34 93 PHE A O 1
ATOM 800 N N . ARG A 1 94 ? 13.783 -24.454 13.293 1.00 50.00 94 ARG A N 1
ATOM 801 C CA . ARG A 1 94 ? 13.874 -25.916 13.105 1.00 50.00 94 ARG A CA 1
ATOM 802 C C . ARG A 1 94 ? 12.521 -26.579 12.821 1.00 50.00 94 ARG A C 1
ATOM 804 O O . ARG A 1 94 ? 12.492 -27.520 12.046 1.00 50.00 94 ARG A O 1
ATOM 811 N N . ARG A 1 95 ? 11.406 -26.041 13.337 1.00 45.78 95 ARG A N 1
ATOM 812 C CA . ARG A 1 95 ? 10.055 -26.591 13.088 1.00 45.78 95 ARG A CA 1
A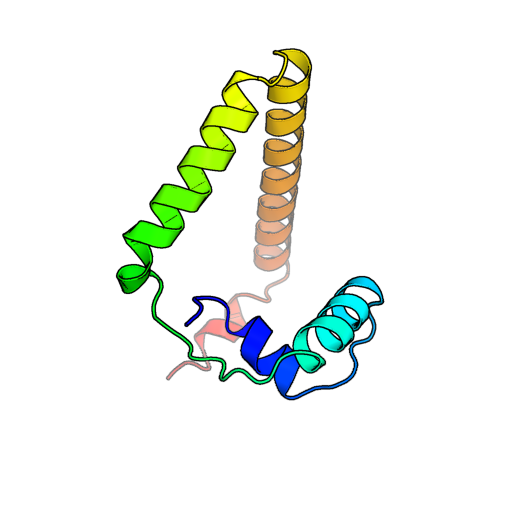TOM 813 C C . ARG A 1 95 ? 9.494 -26.285 11.692 1.00 45.78 95 ARG A C 1
ATOM 815 O O . ARG A 1 95 ? 8.746 -27.081 11.150 1.00 45.78 95 ARG A O 1
ATOM 822 N N . ALA A 1 96 ? 9.896 -25.181 11.059 1.00 48.25 96 ALA A N 1
ATOM 823 C CA . ALA A 1 96 ? 9.328 -24.754 9.771 1.00 48.25 96 ALA A CA 1
ATOM 824 C C . ALA A 1 96 ? 9.877 -25.502 8.532 1.00 48.25 96 ALA A C 1
ATOM 826 O O . ALA A 1 96 ? 9.452 -25.218 7.408 1.00 48.25 96 ALA A O 1
ATOM 827 N N . LYS A 1 97 ? 10.854 -26.407 8.704 1.00 44.34 97 LYS A N 1
ATOM 828 C CA . LYS A 1 97 ? 11.385 -27.247 7.615 1.00 44.34 97 LYS A CA 1
ATOM 829 C C . LYS A 1 97 ? 10.838 -28.678 7.607 1.00 44.34 97 LYS A C 1
ATOM 831 O O . LYS A 1 97 ? 10.937 -29.304 6.560 1.00 44.34 97 LYS A O 1
ATOM 836 N N . GLU A 1 98 ? 10.265 -29.172 8.706 1.00 39.06 98 GLU A N 1
ATOM 837 C CA . GLU A 1 98 ? 9.725 -30.542 8.781 1.00 39.06 98 GLU A CA 1
ATOM 838 C C . GLU A 1 98 ? 8.282 -30.665 8.269 1.00 39.06 98 GLU A C 1
ATOM 840 O O . GLU A 1 98 ? 7.900 -31.733 7.819 1.00 39.06 98 GLU A O 1
ATOM 845 N N . GLU A 1 99 ? 7.502 -29.583 8.214 1.00 40.47 99 GLU A N 1
ATOM 846 C CA . GLU A 1 99 ? 6.105 -29.611 7.729 1.00 40.47 99 GLU A CA 1
ATOM 847 C C . GLU A 1 99 ? 5.971 -29.384 6.206 1.00 40.47 99 GLU A C 1
ATOM 849 O O . GLU A 1 99 ? 4.935 -28.933 5.721 1.00 40.47 99 GLU A O 1
ATOM 854 N N . ARG A 1 100 ? 7.040 -29.623 5.432 1.00 45.59 100 ARG A N 1
ATOM 855 C CA . ARG A 1 100 ? 7.059 -29.401 3.972 1.00 45.59 100 ARG A C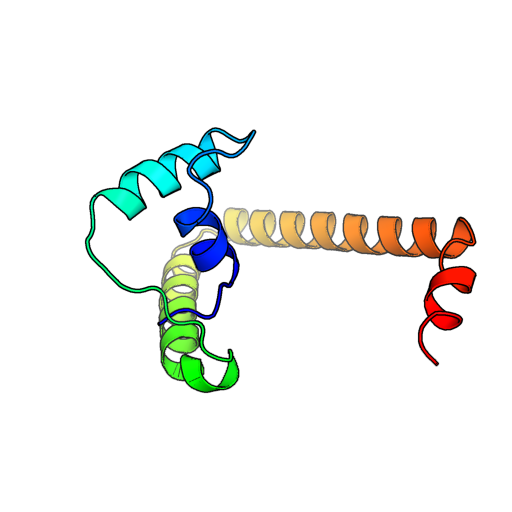A 1
ATOM 856 C C . ARG A 1 100 ? 7.466 -30.623 3.140 1.00 45.59 100 ARG A C 1
ATOM 858 O O . ARG A 1 100 ? 7.999 -30.450 2.044 1.00 45.59 100 ARG A O 1
ATOM 865 N N . TYR A 1 101 ? 7.184 -31.817 3.654 1.00 40.75 101 TYR A N 1
ATOM 866 C CA . TYR A 1 101 ? 7.148 -33.069 2.897 1.00 40.75 101 TYR A CA 1
ATOM 867 C C . TYR A 1 101 ? 5.857 -33.821 3.193 1.00 40.75 101 TYR A C 1
ATOM 869 O O . TYR A 1 101 ? 5.443 -33.805 4.374 1.00 40.75 101 TYR A O 1
#